Protein AF-A0A382SCP0-F1 (afdb_monomer_lite)

Secondary structure (DSSP, 8-state):
-HHHHHHHHHHHHHHHHHHHHHHHHHHHHHHHHHHHHHHTTTS-HHHHHHHHHHHHHHHHHHHHHHHHHHHHHHHHHH-----SS---TTSHHHHHHHHHHHHHHHHHHHHHHH-SSHHHHHHHHHTT-EEPTT-EEE-S---SGGG-EEPTT-EEE-

Radius of gyration: 19.48 Å; chains: 1; bounding box: 44×42×58 Å

Structure (mmCIF, N/CA/C/O backbone):
data_AF-A0A382SCP0-F1
#
_entry.id   AF-A0A382SCP0-F1
#
loop_
_atom_site.group_PDB
_atom_site.id
_atom_site.type_symbol
_atom_site.label_atom_id
_atom_site.label_alt_id
_atom_site.label_comp_id
_atom_site.label_asym_id
_atom_site.label_entity_id
_atom_site.label_seq_id
_atom_site.pdbx_PDB_ins_code
_atom_site.Cartn_x
_atom_site.Cartn_y
_atom_site.Cartn_z
_atom_site.occupancy
_atom_site.B_iso_or_equiv
_atom_site.auth_seq_id
_atom_site.auth_comp_id
_atom_site.auth_asym_id
_atom_site.auth_atom_id
_atom_site.pdbx_PDB_model_num
ATOM 1 N N . VAL A 1 1 ? -22.186 -27.524 12.701 1.00 78.50 1 VAL A N 1
ATOM 2 C CA . VAL A 1 1 ? -22.193 -27.667 11.221 1.00 78.50 1 VAL A CA 1
ATOM 3 C C . VAL A 1 1 ? -22.464 -26.334 10.529 1.00 78.50 1 VAL A C 1
ATOM 5 O O . VAL A 1 1 ? -21.601 -25.896 9.782 1.00 78.50 1 VAL A O 1
ATOM 8 N N . LEU A 1 2 ? -23.569 -25.642 10.845 1.00 85.94 2 LEU A N 1
ATOM 9 C CA . LEU A 1 2 ? -23.941 -24.350 10.241 1.00 85.94 2 LEU A CA 1
ATOM 10 C C . LEU A 1 2 ? -22.832 -23.280 10.309 1.00 85.94 2 LEU A C 1
ATOM 12 O O . LEU A 1 2 ? -22.477 -22.709 9.288 1.00 85.94 2 LEU A O 1
ATOM 16 N N . TRP A 1 3 ? -22.206 -23.093 11.478 1.00 83.38 3 TRP A N 1
ATOM 17 C CA . TRP A 1 3 ? -21.111 -22.125 11.659 1.00 83.38 3 TRP A CA 1
ATOM 18 C C . TRP A 1 3 ? -19.941 -22.325 10.685 1.00 83.38 3 TRP A C 1
ATOM 20 O O . TRP A 1 3 ? -19.455 -21.369 10.092 1.00 83.38 3 TRP A O 1
ATOM 30 N N . LYS A 1 4 ? -19.514 -23.576 10.482 1.00 90.12 4 LYS A N 1
ATOM 31 C CA . LYS A 1 4 ? -18.381 -23.902 9.605 1.00 90.12 4 LYS A CA 1
ATOM 32 C C . LYS A 1 4 ? -18.700 -23.582 8.142 1.00 90.12 4 LYS A C 1
ATOM 34 O O . LYS A 1 4 ? -17.834 -23.108 7.418 1.00 90.12 4 LYS A O 1
ATOM 39 N N . ILE A 1 5 ? -19.950 -23.796 7.730 1.00 92.88 5 ILE A N 1
ATOM 40 C CA . ILE A 1 5 ? -20.430 -23.434 6.391 1.00 92.88 5 ILE A CA 1
ATOM 41 C C . ILE A 1 5 ? -20.427 -21.910 6.237 1.00 92.88 5 ILE A C 1
ATOM 43 O O . ILE A 1 5 ? -19.837 -21.403 5.288 1.00 92.88 5 ILE A O 1
ATOM 47 N N . THR A 1 6 ? -21.008 -21.180 7.193 1.00 88.00 6 THR A N 1
ATOM 48 C CA . THR A 1 6 ? -21.035 -19.710 7.178 1.00 88.00 6 THR A CA 1
ATOM 49 C C . THR A 1 6 ? -19.630 -19.117 7.125 1.00 88.00 6 THR A C 1
ATOM 51 O O . THR A 1 6 ? -19.364 -18.245 6.303 1.00 88.00 6 THR A O 1
ATOM 54 N N . GLN A 1 7 ? -18.713 -19.617 7.957 1.00 86.81 7 GLN A N 1
ATOM 55 C CA . GLN A 1 7 ? -17.320 -19.181 7.969 1.00 86.81 7 GLN A CA 1
ATOM 56 C C . GLN A 1 7 ? -16.661 -19.394 6.604 1.00 86.81 7 GLN A C 1
ATOM 58 O O . GLN A 1 7 ? -16.072 -18.456 6.077 1.00 86.81 7 GLN A O 1
ATOM 63 N N . ASN A 1 8 ? -16.802 -20.585 6.013 1.00 92.69 8 ASN A N 1
ATOM 64 C CA . ASN A 1 8 ? -16.223 -20.887 4.705 1.00 92.69 8 ASN A CA 1
ATOM 65 C C . ASN A 1 8 ? -16.753 -19.933 3.625 1.00 92.69 8 ASN A C 1
ATOM 67 O O . ASN A 1 8 ? -15.961 -19.330 2.903 1.00 92.69 8 ASN A O 1
ATOM 71 N N . VAL A 1 9 ? -18.073 -19.726 3.567 1.00 93.44 9 VAL A N 1
ATOM 72 C CA . VAL A 1 9 ? -18.704 -18.805 2.608 1.00 93.44 9 VAL A CA 1
ATOM 73 C C . VAL A 1 9 ? -18.173 -17.380 2.777 1.00 93.44 9 VAL A C 1
ATOM 75 O O . VAL A 1 9 ? -17.745 -16.765 1.801 1.00 93.44 9 VAL A O 1
ATOM 78 N N . LEU A 1 10 ? -18.130 -16.866 4.009 1.00 89.38 10 LEU A N 1
ATOM 79 C CA . LEU A 1 10 ? -17.610 -15.525 4.287 1.00 89.38 10 LEU A CA 1
ATOM 80 C C . LEU A 1 10 ? -16.131 -15.398 3.911 1.00 89.38 10 LEU A C 1
ATOM 82 O O . LEU A 1 10 ? -15.740 -14.404 3.303 1.00 89.38 10 LEU A O 1
ATOM 86 N N . THR A 1 11 ? -15.306 -16.405 4.209 1.00 89.69 11 THR A N 1
ATOM 87 C CA . THR A 1 11 ? -13.891 -16.383 3.817 1.00 89.69 11 THR A CA 1
ATOM 88 C C . THR A 1 11 ? -13.710 -16.393 2.303 1.00 89.69 11 THR A C 1
ATOM 90 O O . THR A 1 11 ? -12.866 -15.658 1.802 1.00 89.69 11 THR A O 1
ATOM 93 N N . THR A 1 12 ? -14.525 -17.143 1.557 1.00 93.62 12 THR A N 1
ATOM 94 C CA . THR A 1 12 ? -14.492 -17.126 0.089 1.00 93.62 12 THR A CA 1
ATOM 95 C C . THR A 1 12 ? -14.849 -15.747 -0.460 1.00 93.62 12 THR A C 1
ATOM 97 O O . THR A 1 12 ? -14.158 -15.251 -1.347 1.00 93.62 12 THR A O 1
ATOM 100 N N . ILE A 1 13 ? -15.868 -15.089 0.101 1.00 93.94 13 ILE A N 1
ATOM 101 C CA . ILE A 1 13 ? -16.236 -13.715 -0.277 1.00 93.94 13 ILE A CA 1
ATOM 102 C C . ILE A 1 13 ? -15.066 -12.756 -0.026 1.00 93.94 13 ILE A C 1
ATOM 104 O O . ILE A 1 13 ? -14.740 -11.950 -0.895 1.00 93.94 13 ILE A O 1
ATOM 108 N N . VAL A 1 14 ? -14.397 -12.871 1.125 1.00 93.19 14 VAL A N 1
ATOM 109 C CA . VAL A 1 14 ? -13.218 -12.052 1.443 1.00 93.19 14 VAL A CA 1
ATOM 110 C C . VAL A 1 14 ? -12.083 -12.299 0.448 1.00 93.19 14 VAL A C 1
ATOM 112 O O . VAL A 1 14 ? -11.486 -11.337 -0.013 1.00 93.19 14 VAL A O 1
ATOM 115 N N . VAL A 1 15 ? -11.812 -13.548 0.059 1.00 93.62 15 VAL A N 1
ATOM 116 C CA . VAL A 1 15 ? -10.771 -13.870 -0.938 1.00 93.62 15 VAL A CA 1
ATOM 117 C C . VAL A 1 15 ? -11.075 -13.242 -2.301 1.00 93.62 15 VAL A C 1
ATOM 119 O O . VAL A 1 15 ? -10.181 -12.665 -2.921 1.00 93.62 15 VAL A O 1
ATOM 122 N N . LEU A 1 16 ? -12.328 -13.302 -2.760 1.00 95.69 16 LEU A N 1
ATOM 123 C CA . LEU A 1 16 ? -12.737 -12.646 -4.007 1.00 95.69 16 LEU A CA 1
ATOM 124 C C . LEU A 1 16 ? -12.585 -11.123 -3.909 1.00 95.69 16 LEU A C 1
ATOM 126 O O . LEU A 1 16 ? -12.056 -10.491 -4.824 1.00 95.69 16 LEU A O 1
ATOM 130 N N . TYR A 1 17 ? -12.989 -10.542 -2.777 1.00 95.00 17 TYR A N 1
ATOM 131 C CA . TYR A 1 17 ? -12.807 -9.119 -2.509 1.00 95.00 17 TYR A CA 1
ATOM 132 C C . TYR A 1 17 ? -11.327 -8.716 -2.518 1.00 95.00 17 TYR A C 1
ATOM 134 O O . TYR A 1 17 ? -10.993 -7.705 -3.129 1.00 95.00 17 TYR A O 1
ATOM 142 N N . THR A 1 18 ? -10.433 -9.516 -1.926 1.00 94.31 18 THR A N 1
ATOM 143 C CA . THR A 1 18 ? -8.978 -9.290 -1.961 1.00 94.31 18 THR A CA 1
ATOM 144 C C . THR A 1 18 ? -8.470 -9.145 -3.392 1.00 94.31 18 THR A C 1
ATOM 146 O O . THR A 1 18 ? -7.761 -8.187 -3.694 1.00 94.31 18 THR A O 1
ATOM 149 N N . GLY A 1 19 ? -8.860 -10.065 -4.282 1.00 95.81 19 GLY A N 1
ATOM 150 C CA . GLY A 1 19 ? -8.447 -10.032 -5.685 1.00 95.81 19 GLY A CA 1
ATOM 151 C C . GLY A 1 19 ? -8.906 -8.761 -6.401 1.00 95.81 19 GLY A C 1
ATOM 152 O O . GLY A 1 19 ? -8.114 -8.122 -7.090 1.00 95.81 19 GLY A O 1
ATOM 153 N N . ILE A 1 20 ? -10.157 -8.347 -6.182 1.00 96.94 20 ILE A N 1
ATOM 154 C CA . ILE A 1 20 ? -10.702 -7.104 -6.750 1.00 96.94 20 ILE A CA 1
ATOM 155 C C . ILE A 1 20 ? -9.969 -5.885 -6.180 1.00 96.94 20 ILE A C 1
ATOM 157 O O . ILE A 1 20 ? -9.557 -5.002 -6.927 1.00 96.94 20 ILE A O 1
ATOM 161 N N . HIS A 1 21 ? -9.781 -5.843 -4.863 1.00 97.00 21 HIS A N 1
ATOM 162 C CA . HIS A 1 21 ? -9.170 -4.723 -4.163 1.00 97.00 21 HIS A CA 1
ATOM 163 C C . HIS A 1 21 ? -7.720 -4.493 -4.616 1.00 97.00 21 HIS A C 1
ATOM 165 O O . HIS A 1 21 ? -7.361 -3.387 -5.022 1.00 97.00 21 HIS A O 1
ATOM 171 N N . TRP A 1 22 ? -6.894 -5.544 -4.608 1.00 97.19 22 TRP A N 1
ATOM 172 C CA . TRP A 1 22 ? -5.515 -5.466 -5.094 1.00 97.19 22 TRP A CA 1
ATOM 173 C C . TRP A 1 22 ? -5.439 -5.258 -6.607 1.00 97.19 22 TRP A C 1
ATOM 175 O O . TRP A 1 22 ? -4.532 -4.566 -7.063 1.00 97.19 22 TRP A O 1
ATOM 185 N N . GLY A 1 23 ? -6.392 -5.794 -7.375 1.00 97.50 23 GLY A N 1
ATOM 186 C CA . GLY A 1 23 ? -6.498 -5.560 -8.814 1.00 97.50 23 GLY A CA 1
ATOM 187 C C . GLY A 1 23 ? -6.720 -4.085 -9.147 1.00 97.50 23 GLY A C 1
ATOM 188 O O . GLY A 1 23 ? -5.990 -3.531 -9.965 1.00 97.50 23 GLY A O 1
ATOM 189 N N . ILE A 1 24 ? -7.656 -3.419 -8.459 1.00 97.75 24 ILE A N 1
ATOM 190 C CA . ILE A 1 24 ? -7.905 -1.975 -8.614 1.00 97.75 24 ILE A CA 1
ATOM 191 C C . ILE A 1 24 ? -6.654 -1.173 -8.244 1.00 97.75 24 ILE A C 1
ATOM 193 O O . ILE A 1 24 ? -6.235 -0.297 -8.999 1.00 97.75 24 ILE A O 1
ATOM 197 N N . ALA A 1 25 ? -6.017 -1.499 -7.118 1.00 97.75 25 ALA A N 1
ATOM 198 C CA . ALA A 1 25 ? -4.792 -0.826 -6.693 1.00 97.75 25 ALA A CA 1
ATOM 199 C C . ALA A 1 25 ? -3.610 -1.044 -7.659 1.00 97.75 25 ALA A C 1
ATOM 201 O O . ALA A 1 25 ? -2.677 -0.246 -7.681 1.00 97.75 25 ALA A O 1
ATOM 202 N N . CYS A 1 26 ? -3.629 -2.111 -8.462 1.00 97.88 26 CYS A N 1
ATOM 203 C CA . CYS A 1 26 ? -2.574 -2.429 -9.427 1.00 97.88 26 CYS A CA 1
ATOM 204 C C . CYS A 1 26 ? -2.673 -1.594 -10.712 1.00 97.88 26 CYS A C 1
ATOM 206 O O . CYS A 1 26 ? -1.672 -1.439 -11.411 1.00 97.88 26 CYS A O 1
ATOM 208 N N . ILE A 1 27 ? -3.839 -1.004 -11.009 1.00 98.38 27 ILE A N 1
ATOM 209 C CA . ILE A 1 27 ? -4.098 -0.283 -12.267 1.00 98.38 27 ILE A CA 1
ATOM 210 C C . ILE A 1 27 ? -3.003 0.749 -12.601 1.00 98.38 27 ILE A C 1
ATOM 212 O O . ILE A 1 27 ? -2.488 0.692 -13.718 1.00 98.38 27 ILE A O 1
ATOM 216 N N . PRO A 1 28 ? -2.569 1.648 -11.691 1.00 98.06 28 PRO A N 1
ATOM 217 C CA . PRO A 1 28 ? -1.533 2.629 -12.024 1.00 98.06 28 PRO A CA 1
ATOM 218 C C . PRO A 1 28 ? -0.187 1.988 -12.390 1.00 98.06 28 PRO A C 1
ATOM 220 O O . PRO A 1 28 ? 0.477 2.434 -13.324 1.00 98.06 28 PRO A O 1
ATOM 223 N N . GLY A 1 29 ? 0.203 0.919 -11.689 1.00 98.12 29 GLY A N 1
ATOM 224 C CA . GLY A 1 29 ? 1.426 0.172 -11.986 1.00 98.12 29 GLY A CA 1
ATOM 225 C C . GLY A 1 29 ? 1.335 -0.579 -13.316 1.00 98.12 29 GLY A C 1
ATOM 226 O O . GLY A 1 29 ? 2.269 -0.538 -14.113 1.00 98.12 29 GLY A O 1
ATOM 227 N N . ALA A 1 30 ? 0.189 -1.201 -13.599 1.00 98.38 30 ALA A N 1
ATOM 228 C CA . ALA A 1 30 ? -0.059 -1.871 -14.872 1.00 98.38 30 ALA A CA 1
ATOM 229 C C . ALA A 1 30 ? 0.008 -0.888 -16.052 1.00 98.38 30 ALA A C 1
ATOM 231 O O . ALA A 1 30 ? 0.663 -1.177 -17.051 1.00 98.38 30 ALA A O 1
ATOM 232 N N . LEU A 1 31 ? -0.599 0.297 -15.918 1.00 98.50 31 LEU A N 1
ATOM 233 C CA . LEU A 1 31 ? -0.533 1.352 -16.934 1.00 98.50 31 LEU A CA 1
ATOM 234 C C . LEU A 1 31 ? 0.904 1.813 -17.195 1.00 98.50 31 LEU A C 1
ATOM 236 O O . LEU A 1 31 ? 1.279 1.986 -18.353 1.00 98.50 31 LEU A O 1
ATOM 240 N N . LEU A 1 32 ? 1.722 1.963 -16.147 1.00 98.44 32 LEU A N 1
ATOM 241 C CA . LEU A 1 32 ? 3.136 2.316 -16.293 1.00 98.44 32 LEU A CA 1
ATOM 242 C C . LEU A 1 32 ? 3.891 1.279 -17.138 1.00 98.44 32 LEU A C 1
ATOM 244 O O . LEU A 1 32 ? 4.642 1.648 -18.044 1.00 98.44 32 LEU A O 1
ATOM 248 N N . VAL A 1 33 ? 3.693 -0.011 -16.856 1.00 98.44 33 VAL A N 1
ATOM 249 C CA . VAL A 1 33 ? 4.368 -1.103 -17.577 1.00 98.44 33 VAL A CA 1
ATOM 250 C C . VAL A 1 33 ? 3.896 -1.177 -19.025 1.00 98.44 33 VAL A C 1
ATOM 252 O O . VAL A 1 33 ? 4.733 -1.274 -19.918 1.00 98.44 33 VAL A O 1
ATOM 255 N N . LEU A 1 34 ? 2.585 -1.084 -19.270 1.00 98.44 34 LEU A N 1
ATOM 256 C CA . LEU A 1 34 ? 2.019 -1.103 -20.623 1.00 98.44 34 LEU A CA 1
ATOM 257 C C . LEU A 1 34 ? 2.543 0.066 -21.461 1.00 98.44 34 LEU A C 1
ATOM 259 O O . LEU A 1 34 ? 3.062 -0.142 -22.553 1.00 98.44 34 LEU A O 1
ATOM 263 N N . TYR A 1 35 ? 2.523 1.279 -20.908 1.00 98.25 35 TYR A N 1
ATOM 264 C CA . TYR A 1 35 ? 3.060 2.447 -21.597 1.00 98.25 35 TYR A CA 1
ATOM 265 C C . TYR A 1 35 ? 4.560 2.303 -21.886 1.00 98.25 35 TYR A C 1
ATOM 267 O O . TYR A 1 35 ? 5.015 2.588 -22.992 1.00 98.25 35 TYR A O 1
ATOM 275 N N . THR A 1 36 ? 5.335 1.803 -20.918 1.00 98.00 36 THR A N 1
ATOM 276 C CA . THR A 1 36 ? 6.772 1.548 -21.112 1.00 98.00 36 THR A CA 1
ATOM 277 C C . THR A 1 36 ? 7.010 0.500 -22.198 1.00 98.00 36 THR A C 1
ATOM 279 O O . THR A 1 36 ? 7.927 0.638 -23.007 1.00 98.00 36 THR A O 1
ATOM 282 N N . PHE A 1 37 ? 6.184 -0.543 -22.248 1.00 97.81 37 PHE A N 1
ATOM 283 C CA . PHE A 1 37 ? 6.258 -1.578 -23.270 1.00 97.81 37 PHE A CA 1
ATOM 284 C C . PHE A 1 37 ? 6.020 -1.015 -24.676 1.00 97.81 37 PHE A C 1
ATOM 286 O O . PHE A 1 37 ? 6.796 -1.322 -25.585 1.00 97.81 37 PHE A O 1
ATOM 293 N N . ASP A 1 38 ? 5.024 -0.145 -24.834 1.00 97.50 38 ASP A N 1
ATOM 294 C CA . ASP A 1 38 ? 4.674 0.450 -26.125 1.00 97.50 38 ASP A CA 1
ATOM 295 C C . ASP A 1 38 ? 5.764 1.406 -26.634 1.00 97.50 38 ASP A C 1
ATOM 297 O O . ASP A 1 38 ? 6.221 1.281 -27.773 1.00 97.50 38 ASP A O 1
ATOM 301 N N . ILE A 1 39 ? 6.257 2.319 -25.786 1.00 97.06 39 ILE A N 1
ATOM 302 C CA . ILE A 1 39 ? 7.266 3.314 -26.204 1.00 97.06 39 ILE A CA 1
ATOM 303 C C . ILE A 1 39 ? 8.640 2.692 -26.489 1.00 97.06 39 ILE A C 1
ATOM 305 O O . ILE A 1 39 ? 9.434 3.256 -27.240 1.00 97.06 39 ILE A O 1
ATOM 309 N N . THR A 1 40 ? 8.940 1.531 -25.901 1.00 97.19 40 THR A N 1
ATOM 310 C CA . THR A 1 40 ? 10.241 0.859 -26.058 1.00 97.19 40 THR A CA 1
ATOM 311 C C . THR A 1 40 ? 10.267 -0.162 -27.193 1.00 97.19 40 THR A C 1
ATOM 313 O O . THR A 1 40 ? 11.298 -0.802 -27.413 1.00 97.19 40 THR A O 1
ATOM 316 N N . ASN A 1 41 ? 9.171 -0.315 -27.946 1.00 95.44 41 ASN A N 1
ATOM 317 C CA . ASN A 1 41 ? 9.017 -1.411 -28.900 1.00 95.44 41 ASN A CA 1
ATOM 318 C C . ASN A 1 41 ? 10.075 -1.416 -30.023 1.00 95.44 41 ASN A C 1
ATOM 320 O O . ASN A 1 41 ? 10.525 -2.484 -30.430 1.00 95.44 41 ASN A O 1
ATOM 324 N N . ASN A 1 42 ? 10.518 -0.233 -30.464 1.00 95.00 42 ASN A N 1
ATOM 325 C CA . ASN A 1 42 ? 11.481 -0.057 -31.561 1.00 95.00 42 ASN A CA 1
ATOM 326 C C . ASN A 1 42 ? 12.930 0.183 -31.091 1.00 95.00 42 ASN A C 1
ATOM 328 O O . ASN A 1 42 ? 13.781 0.582 -31.884 1.00 95.00 42 ASN A O 1
ATOM 332 N N . ILE A 1 43 ? 13.218 -0.013 -29.803 1.00 95.56 43 ILE A N 1
ATOM 333 C CA . ILE A 1 43 ? 14.550 0.211 -29.227 1.00 95.56 43 ILE A CA 1
ATOM 334 C C . ILE A 1 43 ? 15.324 -1.116 -29.183 1.00 95.56 43 ILE A C 1
ATOM 336 O O . ILE A 1 43 ? 14.741 -2.195 -29.085 1.00 95.56 43 ILE A O 1
ATOM 340 N N . ILE A 1 44 ? 16.659 -1.045 -29.231 1.00 97.06 44 ILE A N 1
ATOM 341 C CA . ILE A 1 44 ? 17.538 -2.210 -29.082 1.00 97.06 44 ILE A CA 1
ATOM 342 C C . ILE A 1 44 ? 17.238 -2.993 -27.790 1.00 97.06 44 ILE A C 1
ATOM 344 O O . ILE A 1 44 ? 16.952 -2.409 -26.738 1.00 97.06 44 ILE A O 1
ATOM 348 N N . LEU A 1 45 ? 17.359 -4.322 -27.866 1.00 96.62 45 LEU A N 1
ATOM 349 C CA . LEU A 1 45 ? 16.903 -5.257 -26.830 1.00 96.62 45 LEU A CA 1
ATOM 350 C C . LEU A 1 45 ? 17.421 -4.925 -25.424 1.00 96.62 45 LEU A C 1
ATOM 352 O O . LEU A 1 45 ? 16.646 -4.955 -24.472 1.00 96.62 45 LEU A O 1
ATOM 356 N N . LEU A 1 46 ? 18.705 -4.574 -25.291 1.00 97.56 46 LEU A N 1
ATOM 357 C CA . LEU A 1 46 ? 19.307 -4.256 -23.993 1.00 97.56 46 LEU A CA 1
ATOM 358 C C . LEU A 1 46 ? 18.619 -3.061 -23.318 1.00 97.56 46 LEU A C 1
ATOM 360 O O . LEU A 1 46 ? 18.245 -3.140 -22.152 1.00 97.56 46 LEU A O 1
ATOM 364 N N . HIS A 1 47 ? 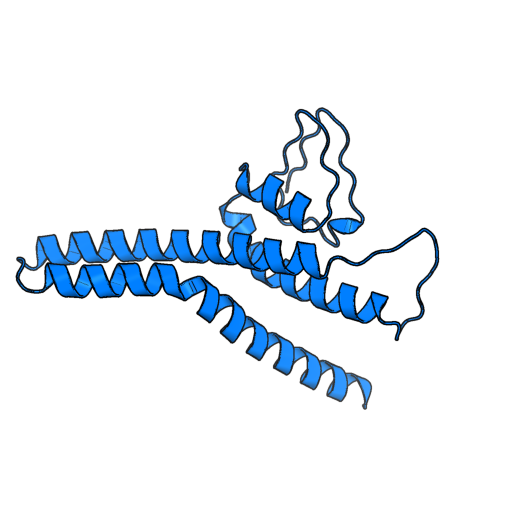18.411 -1.969 -24.054 1.00 96.19 47 HIS A N 1
ATOM 365 C CA . HIS A 1 47 ? 17.769 -0.772 -23.510 1.00 96.19 47 HIS A CA 1
ATOM 366 C C . HIS A 1 47 ? 16.296 -1.045 -23.197 1.00 96.19 47 HIS A C 1
ATOM 368 O O . HIS A 1 47 ? 15.821 -0.677 -22.126 1.00 96.19 47 HIS A O 1
ATOM 374 N N . ARG A 1 48 ? 15.588 -1.763 -24.081 1.00 97.50 48 ARG A N 1
ATOM 375 C CA . ARG A 1 48 ? 14.203 -2.193 -23.840 1.00 97.50 48 ARG A CA 1
ATOM 376 C C . ARG A 1 48 ? 14.082 -3.012 -22.552 1.00 97.50 48 ARG A C 1
ATOM 378 O O . ARG A 1 48 ? 13.197 -2.743 -21.745 1.00 97.50 48 ARG A O 1
ATOM 385 N N . ALA A 1 49 ? 14.988 -3.965 -22.331 1.00 97.69 49 ALA A N 1
ATOM 386 C CA . ALA A 1 49 ? 15.015 -4.773 -21.116 1.00 97.69 49 ALA A CA 1
ATOM 387 C C . ALA A 1 49 ? 15.268 -3.925 -19.856 1.00 97.69 49 ALA A C 1
ATOM 389 O O . ALA A 1 49 ? 14.590 -4.126 -18.851 1.00 97.69 49 ALA A O 1
ATOM 390 N N . ILE A 1 50 ? 16.180 -2.946 -19.918 1.00 98.19 50 ILE A N 1
ATOM 391 C CA . ILE A 1 50 ? 16.451 -2.017 -18.806 1.00 98.19 50 ILE A CA 1
ATOM 392 C C . ILE A 1 50 ? 15.197 -1.205 -18.458 1.00 98.19 50 ILE A C 1
ATOM 394 O O . ILE A 1 50 ? 14.790 -1.176 -17.296 1.00 98.19 50 ILE A O 1
ATOM 398 N N . TYR A 1 51 ? 14.556 -0.581 -19.450 1.00 98.06 51 TYR A N 1
ATOM 399 C CA . TYR A 1 51 ? 13.349 0.218 -19.222 1.00 98.06 51 TYR A CA 1
ATOM 400 C C . TYR A 1 51 ? 12.201 -0.621 -18.656 1.00 98.06 51 TYR A C 1
ATOM 402 O O . TYR A 1 51 ? 11.569 -0.214 -17.681 1.00 98.06 51 TYR A O 1
ATOM 410 N N . LEU A 1 52 ? 11.967 -1.815 -19.211 1.00 97.94 52 LEU A N 1
ATOM 411 C CA . LEU A 1 52 ? 10.946 -2.726 -18.699 1.00 97.94 52 LEU A CA 1
ATOM 412 C C . LEU A 1 52 ? 11.251 -3.171 -17.265 1.00 97.94 52 LEU A C 1
ATOM 414 O O . LEU A 1 52 ? 10.361 -3.117 -16.420 1.00 97.94 52 LEU A O 1
ATOM 418 N N . GLY A 1 53 ? 12.500 -3.530 -16.960 1.00 98.19 53 GLY A N 1
ATOM 419 C CA . GLY A 1 53 ? 12.914 -3.906 -15.607 1.00 98.19 53 GLY A CA 1
ATOM 420 C C . GLY A 1 53 ? 12.665 -2.798 -14.580 1.00 98.19 53 GLY A C 1
ATOM 421 O O . GLY A 1 53 ? 12.070 -3.050 -13.532 1.00 98.19 53 GLY A O 1
ATOM 422 N N . ILE A 1 54 ? 13.041 -1.556 -14.905 1.00 98.38 54 ILE A N 1
ATOM 423 C CA . ILE A 1 54 ? 12.787 -0.391 -14.043 1.00 98.38 54 ILE A CA 1
ATOM 424 C C . ILE A 1 54 ? 11.280 -0.153 -13.884 1.00 98.38 54 ILE A C 1
ATOM 426 O O . ILE A 1 54 ? 10.810 0.053 -12.765 1.00 98.38 54 ILE A O 1
ATOM 430 N N . SER A 1 55 ? 10.507 -0.224 -14.974 1.00 98.38 55 SER A N 1
ATOM 431 C CA . SER A 1 55 ? 9.053 -0.023 -14.924 1.00 98.38 55 SER A CA 1
ATOM 432 C C . SER A 1 55 ? 8.341 -1.0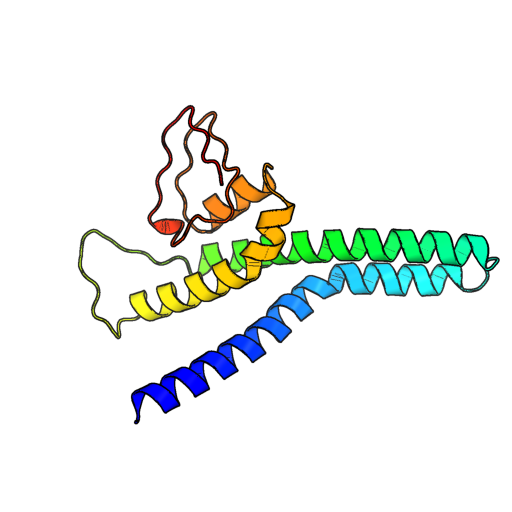54 -14.052 1.00 98.38 55 SER A C 1
ATOM 434 O O . SER A 1 55 ? 7.440 -0.683 -13.309 1.00 98.38 55 SER A O 1
ATOM 436 N N . LEU A 1 56 ? 8.775 -2.319 -14.068 1.00 98.38 56 LEU A N 1
ATOM 437 C CA . LEU A 1 56 ? 8.218 -3.378 -13.225 1.00 98.38 56 LEU A CA 1
ATOM 438 C C . LEU A 1 56 ? 8.503 -3.123 -11.741 1.00 98.38 56 LEU A C 1
ATOM 440 O O . LEU A 1 56 ? 7.601 -3.248 -10.912 1.00 98.38 56 LEU A O 1
ATOM 444 N N . GLY A 1 57 ? 9.729 -2.709 -11.407 1.00 98.19 57 GLY A N 1
ATOM 445 C CA . GLY A 1 57 ? 10.085 -2.318 -10.041 1.00 98.19 57 GLY A CA 1
ATOM 446 C C . GLY A 1 57 ? 9.257 -1.129 -9.544 1.00 98.19 57 GLY A C 1
ATOM 447 O O . GLY A 1 57 ? 8.688 -1.174 -8.453 1.00 98.19 57 GLY A O 1
ATOM 448 N N . LEU A 1 58 ? 9.118 -0.088 -10.370 1.00 98.31 58 LEU A N 1
ATOM 449 C CA . LEU A 1 58 ? 8.284 1.074 -10.053 1.00 98.31 58 LEU A CA 1
ATOM 450 C C . LEU A 1 58 ? 6.798 0.715 -9.955 1.00 98.31 58 LEU A C 1
ATOM 452 O O . LEU A 1 58 ? 6.113 1.207 -9.063 1.00 98.31 58 LEU A O 1
ATOM 456 N N . ALA A 1 59 ? 6.299 -0.169 -10.818 1.00 98.31 59 ALA A N 1
ATOM 457 C CA . ALA A 1 59 ? 4.923 -0.644 -10.777 1.00 98.31 59 ALA A CA 1
ATOM 458 C C . ALA A 1 59 ? 4.618 -1.409 -9.487 1.00 98.31 59 ALA A C 1
ATOM 460 O O . ALA A 1 59 ? 3.547 -1.218 -8.914 1.00 98.31 59 ALA A O 1
ATOM 461 N N . TYR A 1 60 ? 5.563 -2.210 -8.986 1.00 97.56 60 TYR A N 1
ATOM 462 C CA . TYR A 1 60 ? 5.426 -2.886 -7.696 1.00 97.56 60 TYR A CA 1
ATOM 463 C C . TYR A 1 60 ? 5.319 -1.886 -6.534 1.00 97.56 60 TYR A C 1
ATOM 465 O O . TYR A 1 60 ? 4.433 -2.007 -5.687 1.00 97.56 60 TYR A O 1
ATOM 473 N N . VAL A 1 61 ? 6.160 -0.845 -6.526 1.00 97.19 61 VAL A N 1
ATOM 474 C CA . VAL A 1 61 ? 6.082 0.233 -5.524 1.00 97.19 61 VAL A CA 1
ATOM 475 C C . VAL A 1 61 ? 4.763 0.998 -5.635 1.00 97.19 61 VAL A C 1
ATOM 477 O O . VAL A 1 61 ? 4.097 1.220 -4.624 1.00 97.19 61 VAL A O 1
ATOM 480 N N . LEU A 1 62 ? 4.342 1.356 -6.852 1.00 97.50 62 LEU A N 1
ATOM 481 C CA . LEU A 1 62 ? 3.063 2.022 -7.092 1.00 97.50 62 LEU A CA 1
ATOM 482 C C . LEU A 1 62 ? 1.893 1.176 -6.603 1.00 97.50 62 LEU A C 1
ATOM 484 O O . LEU A 1 62 ? 1.007 1.710 -5.945 1.00 97.50 62 LEU A O 1
ATOM 488 N N . TRP A 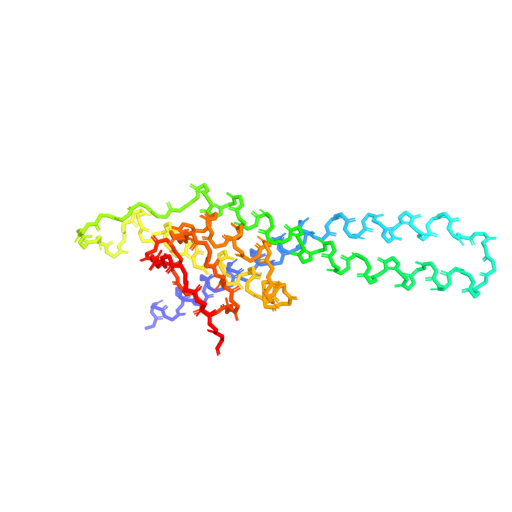1 63 ? 1.894 -0.129 -6.862 1.00 97.81 63 TRP A N 1
ATOM 489 C CA . TRP A 1 63 ? 0.857 -1.029 -6.371 1.00 97.81 63 TRP A CA 1
ATOM 490 C C . TRP A 1 63 ? 0.767 -1.022 -4.839 1.00 97.81 63 TRP A C 1
ATOM 492 O O . TRP A 1 63 ? -0.330 -0.871 -4.296 1.00 97.81 63 TRP A O 1
ATOM 502 N N . MET A 1 64 ? 1.903 -1.092 -4.133 1.00 97.44 64 MET A N 1
ATOM 503 C CA . MET A 1 64 ? 1.928 -1.011 -2.666 1.00 97.44 64 MET A CA 1
ATOM 504 C C . MET A 1 64 ? 1.383 0.327 -2.154 1.00 97.44 64 MET A C 1
ATOM 506 O O . MET A 1 64 ? 0.516 0.343 -1.281 1.00 97.44 64 MET A O 1
ATOM 510 N N . LEU A 1 65 ? 1.847 1.449 -2.713 1.00 97.19 65 LEU A N 1
ATOM 511 C CA . LEU A 1 65 ? 1.385 2.783 -2.317 1.00 97.19 65 LEU A CA 1
ATOM 512 C C . LEU A 1 65 ? -0.112 2.949 -2.576 1.00 97.19 65 LEU A C 1
ATOM 514 O O . LEU A 1 65 ? -0.853 3.361 -1.687 1.00 97.19 65 LEU A O 1
ATOM 518 N N . THR A 1 66 ? -0.572 2.581 -3.770 1.00 97.69 66 THR A N 1
ATOM 519 C CA . THR A 1 66 ? -1.983 2.694 -4.155 1.00 97.69 66 THR A CA 1
ATOM 520 C C . THR A 1 66 ? -2.856 1.812 -3.266 1.00 97.69 66 THR A C 1
ATOM 522 O O . THR A 1 66 ? -3.923 2.251 -2.853 1.00 97.69 66 THR A O 1
ATOM 525 N N . THR A 1 67 ? -2.385 0.618 -2.888 1.00 97.88 67 THR A N 1
ATOM 526 C CA . THR A 1 67 ? -3.074 -0.251 -1.921 1.00 97.88 67 THR A CA 1
ATOM 527 C C . THR A 1 67 ? -3.200 0.436 -0.563 1.00 97.88 67 THR A C 1
ATOM 529 O O . THR A 1 67 ? -4.298 0.492 -0.013 1.00 97.88 67 THR A O 1
ATOM 532 N N . ILE A 1 68 ? -2.122 1.025 -0.032 1.00 97.44 68 ILE A N 1
ATOM 533 C CA . ILE A 1 68 ? -2.154 1.747 1.251 1.00 97.44 68 ILE A CA 1
ATOM 534 C C . ILE A 1 68 ? -3.110 2.945 1.186 1.00 97.44 68 ILE A C 1
ATOM 536 O O . ILE A 1 68 ? -3.942 3.118 2.075 1.00 97.44 68 ILE A O 1
ATOM 540 N N . PHE A 1 69 ? -3.044 3.769 0.141 1.00 96.75 69 PHE A N 1
ATOM 541 C CA . PHE A 1 69 ? -3.924 4.934 0.017 1.00 96.75 69 PHE A CA 1
ATOM 542 C C . PHE A 1 69 ? -5.389 4.536 -0.178 1.00 96.75 69 PHE A C 1
ATOM 544 O O . PHE A 1 69 ? -6.269 5.092 0.479 1.00 96.75 69 PHE A O 1
ATOM 551 N N . PHE A 1 70 ? -5.660 3.551 -1.032 1.00 96.94 70 PHE A N 1
ATOM 552 C CA . PHE A 1 70 ? -7.016 3.086 -1.299 1.00 96.94 70 PHE A CA 1
ATOM 553 C C . PHE A 1 70 ? -7.654 2.467 -0.049 1.00 96.94 70 PHE A C 1
ATOM 555 O O . PHE A 1 70 ? -8.768 2.840 0.324 1.00 96.94 70 PHE A O 1
ATOM 562 N N . THR A 1 71 ? -6.925 1.600 0.661 1.00 96.88 71 THR A N 1
ATOM 563 C CA . THR A 1 71 ? -7.365 1.060 1.960 1.00 96.88 71 THR A CA 1
ATOM 564 C C . THR A 1 71 ? -7.548 2.152 3.006 1.00 96.88 71 THR A C 1
ATOM 566 O O . THR A 1 71 ? -8.545 2.115 3.717 1.00 96.88 71 THR A O 1
ATOM 569 N N . SER A 1 72 ? -6.667 3.156 3.068 1.00 96.31 72 SER A N 1
ATOM 570 C CA . SER A 1 72 ? -6.792 4.289 3.999 1.00 96.31 72 SER A CA 1
ATOM 571 C C . SER A 1 72 ? -8.075 5.085 3.769 1.00 96.31 72 SER A C 1
ATOM 573 O O . SER A 1 72 ? -8.760 5.438 4.726 1.00 96.31 72 SER A O 1
ATOM 575 N N . ILE A 1 73 ? -8.433 5.344 2.506 1.00 96.12 73 ILE A N 1
ATOM 576 C CA . ILE A 1 73 ? -9.673 6.046 2.145 1.00 96.12 73 ILE A CA 1
ATOM 577 C C . ILE A 1 73 ? -10.890 5.237 2.603 1.00 96.12 73 ILE A C 1
ATOM 579 O O . ILE A 1 73 ? -11.770 5.772 3.277 1.00 96.12 73 ILE A O 1
ATOM 583 N N . LEU A 1 74 ? -10.930 3.939 2.285 1.00 95.25 74 LEU A N 1
ATOM 584 C CA . LEU A 1 74 ? -12.029 3.071 2.711 1.00 95.25 74 LEU A CA 1
ATOM 585 C C . LEU A 1 74 ? -12.089 2.953 4.239 1.00 95.25 74 LEU A C 1
ATOM 587 O O . LEU A 1 74 ? -13.159 3.088 4.824 1.00 95.25 74 LEU A O 1
ATOM 591 N N . GLY A 1 75 ? -10.949 2.759 4.896 1.00 93.69 75 GLY A N 1
ATOM 592 C CA . GLY A 1 75 ? -10.845 2.650 6.346 1.00 93.69 75 GLY A CA 1
ATOM 593 C C . GLY A 1 75 ? -11.312 3.916 7.055 1.00 93.69 75 GLY A C 1
ATOM 594 O O . GLY A 1 75 ? -12.038 3.831 8.041 1.00 93.69 75 GLY A O 1
ATOM 595 N N . PHE A 1 76 ? -10.989 5.091 6.518 1.00 92.69 76 PHE A N 1
ATOM 596 C CA . PHE A 1 76 ? -11.478 6.362 7.043 1.00 92.69 76 PHE A CA 1
ATOM 597 C C . PHE A 1 76 ? -13.008 6.480 6.940 1.00 92.69 76 PHE A C 1
ATOM 599 O O . PHE A 1 76 ? -13.659 6.869 7.911 1.00 92.69 76 PHE A O 1
ATOM 606 N N . ILE A 1 77 ? -13.592 6.098 5.797 1.00 9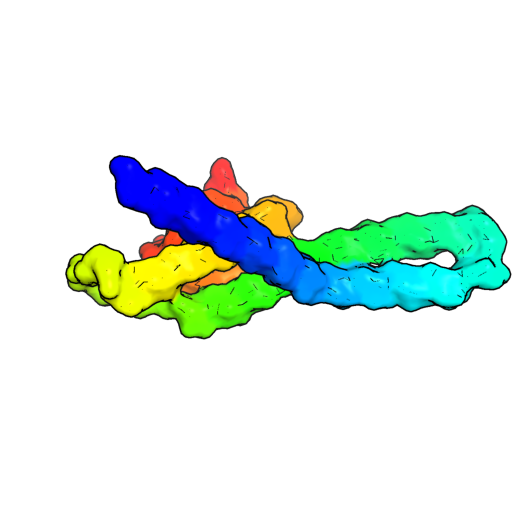0.94 77 ILE A N 1
ATOM 607 C CA . ILE A 1 77 ? -15.047 6.140 5.557 1.00 90.94 77 ILE A CA 1
ATOM 608 C C . ILE A 1 77 ? -15.785 5.140 6.457 1.00 90.94 77 ILE A C 1
ATOM 610 O O . ILE A 1 77 ? -16.808 5.461 7.068 1.00 90.94 77 ILE A O 1
ATOM 614 N N . PHE A 1 78 ? -15.272 3.914 6.547 1.00 86.00 78 PHE A N 1
ATOM 615 C CA . PHE A 1 78 ? -15.947 2.809 7.222 1.00 86.00 78 PHE A CA 1
ATOM 616 C C . PHE A 1 78 ? -15.547 2.633 8.685 1.00 86.00 78 PHE A C 1
ATOM 618 O O . PHE A 1 78 ? -16.142 1.782 9.354 1.00 86.00 78 PHE A O 1
ATOM 625 N N . LYS A 1 79 ? -14.643 3.477 9.207 1.00 84.75 79 LYS A N 1
ATOM 626 C CA . LYS A 1 79 ? -14.154 3.427 10.588 1.00 84.75 79 LYS A CA 1
ATOM 627 C C . LYS A 1 79 ? -15.306 3.199 11.576 1.00 84.75 79 LYS A C 1
ATOM 629 O O . LYS A 1 79 ? -16.283 3.962 11.552 1.00 84.75 79 LYS A O 1
ATOM 634 N N . PRO A 1 80 ? -15.223 2.180 12.446 1.00 84.06 80 PRO A N 1
ATOM 635 C CA . PRO A 1 80 ? -16.204 1.983 13.502 1.00 84.06 80 PRO A CA 1
ATOM 636 C C . PRO A 1 80 ? -16.225 3.183 14.457 1.00 84.06 80 PRO A C 1
ATOM 638 O O . PRO A 1 80 ? -15.181 3.705 14.847 1.00 84.06 80 PRO A O 1
ATOM 641 N N . SER A 1 81 ? -17.421 3.619 14.848 1.00 75.38 81 SER A N 1
ATOM 642 C CA . SER A 1 81 ? -17.600 4.535 15.974 1.00 75.38 81 SER A CA 1
ATOM 643 C C . SER A 1 81 ? -18.027 3.688 17.162 1.00 75.38 81 SER A C 1
ATOM 645 O O . SER A 1 81 ? -19.120 3.126 17.156 1.00 75.38 81 SER A O 1
ATOM 647 N N . ILE A 1 82 ? -17.121 3.517 18.122 1.00 71.06 82 ILE A N 1
ATOM 648 C CA . ILE A 1 82 ? -17.355 2.727 19.331 1.00 71.06 82 ILE A CA 1
ATOM 649 C C . ILE A 1 82 ? -17.148 3.666 20.521 1.00 71.06 82 ILE A C 1
ATOM 651 O O . ILE A 1 82 ? -16.091 4.288 20.631 1.00 71.06 82 ILE A O 1
ATOM 655 N N . GLY A 1 83 ? -18.189 3.830 21.340 1.00 64.06 83 GLY A N 1
ATOM 656 C CA . GLY A 1 83 ? -18.091 4.429 22.676 1.00 64.06 83 GLY A CA 1
ATOM 657 C C . GLY A 1 83 ? -17.755 3.364 23.725 1.00 64.06 83 GLY A C 1
ATOM 658 O O . GLY A 1 83 ? -17.439 2.233 23.374 1.00 64.06 83 GLY A O 1
ATOM 659 N N . ASP A 1 84 ? -17.886 3.675 25.012 1.00 60.75 84 ASP A N 1
ATOM 660 C CA . ASP A 1 84 ? -17.554 2.731 26.099 1.00 60.75 84 ASP A CA 1
ATOM 661 C C . ASP A 1 84 ? -18.549 1.552 26.242 1.00 60.75 84 ASP A C 1
ATOM 663 O O . ASP A 1 84 ? -18.403 0.686 27.108 1.00 60.75 84 ASP A O 1
ATOM 667 N N . GLU A 1 85 ? -19.575 1.492 25.391 1.00 64.19 85 GLU A N 1
ATOM 668 C CA . GLU A 1 85 ? -20.664 0.521 25.469 1.00 64.19 85 GLU A CA 1
ATOM 669 C C . GLU A 1 85 ? -20.394 -0.759 24.661 1.00 64.19 85 GLU A C 1
ATOM 671 O O . GLU A 1 85 ? -19.934 -0.743 23.515 1.00 64.19 85 GLU A O 1
ATOM 676 N N . ARG A 1 86 ? -20.757 -1.910 25.243 1.00 65.38 86 ARG A N 1
ATOM 677 C CA . ARG A 1 86 ? -20.677 -3.211 24.567 1.00 65.38 86 ARG A CA 1
ATOM 678 C C . ARG A 1 86 ? -21.707 -3.280 23.438 1.00 65.38 86 ARG A C 1
ATOM 680 O O . ARG A 1 86 ? -22.905 -3.370 23.691 1.00 65.38 86 ARG A O 1
ATOM 687 N N . SER A 1 87 ? -21.238 -3.297 22.191 1.00 64.75 87 SER A N 1
ATOM 688 C CA . SER A 1 87 ? -22.111 -3.464 21.024 1.00 64.75 87 SER A CA 1
ATOM 689 C C . SER A 1 87 ? -22.618 -4.913 20.893 1.00 64.75 87 SER A C 1
ATOM 691 O O . SER A 1 87 ? -21.827 -5.849 21.040 1.00 64.75 87 SER A O 1
ATOM 693 N N . PRO A 1 88 ? -23.909 -5.136 20.574 1.00 72.00 88 PRO A N 1
ATOM 694 C CA . PRO A 1 88 ? -24.436 -6.466 20.274 1.00 72.00 88 PRO A CA 1
ATOM 695 C C . PRO A 1 88 ? -23.692 -7.145 19.115 1.00 72.00 88 PRO A C 1
ATOM 697 O O . PRO A 1 88 ? -23.284 -6.489 18.153 1.00 72.00 88 PRO A O 1
ATOM 700 N N . PHE A 1 89 ? -23.575 -8.476 19.167 1.00 63.62 89 PHE A N 1
ATOM 701 C CA . PHE A 1 89 ? -22.782 -9.262 18.210 1.00 63.62 89 PHE A CA 1
ATOM 702 C C . PHE A 1 89 ? -23.206 -9.060 16.745 1.00 63.62 89 PHE A C 1
ATOM 704 O O . PHE A 1 89 ? -22.348 -8.974 15.876 1.00 63.62 89 PHE A O 1
ATOM 711 N N . LEU A 1 90 ? -24.504 -8.910 16.463 1.00 72.62 90 LEU A N 1
ATOM 712 C CA . LEU A 1 90 ? -25.031 -8.710 15.105 1.00 72.62 90 LEU A CA 1
ATOM 713 C C . LEU A 1 90 ? -25.427 -7.249 14.820 1.00 72.62 90 LEU A C 1
ATOM 715 O O . LEU A 1 90 ? -26.384 -6.980 14.099 1.00 72.62 90 LEU A O 1
ATOM 719 N N . SER A 1 91 ? -24.729 -6.295 15.435 1.00 81.81 91 SER A N 1
ATOM 720 C CA . SER A 1 91 ? -24.954 -4.868 15.196 1.00 81.81 91 SER A CA 1
ATOM 721 C C . SER A 1 91 ? -24.256 -4.383 13.920 1.00 81.81 91 SER A C 1
ATOM 723 O O . SER A 1 91 ? -23.265 -4.960 13.463 1.00 81.81 91 SER A O 1
ATOM 725 N N . MET A 1 92 ? -24.728 -3.258 13.373 1.00 80.94 92 MET A N 1
ATOM 726 C CA . MET A 1 92 ? -24.057 -2.570 12.261 1.00 80.94 92 MET A CA 1
ATOM 727 C C . MET A 1 92 ? -22.607 -2.195 12.613 1.00 80.94 92 MET A C 1
ATOM 729 O O . MET A 1 92 ? -21.731 -2.195 11.750 1.00 80.94 92 MET A O 1
ATOM 733 N N . THR A 1 93 ? -22.328 -1.934 13.893 1.00 83.75 93 THR A N 1
ATOM 734 C CA . THR A 1 93 ? -20.979 -1.682 14.413 1.00 83.75 93 THR A CA 1
ATOM 735 C C . THR A 1 93 ? -20.066 -2.890 14.222 1.00 83.75 93 THR A C 1
ATOM 737 O O . THR A 1 93 ? -18.953 -2.729 13.726 1.00 83.75 93 THR A O 1
ATOM 740 N N . THR A 1 94 ? -20.540 -4.103 14.525 1.00 84.00 94 THR A N 1
ATOM 741 C CA . THR A 1 94 ? -19.758 -5.334 14.325 1.00 84.00 94 THR A CA 1
ATOM 742 C C . THR A 1 94 ? -19.485 -5.601 12.848 1.00 84.00 94 THR A C 1
ATOM 744 O O . THR A 1 94 ? -18.383 -6.011 12.491 1.00 84.00 94 THR A O 1
ATOM 747 N N . VAL A 1 95 ? -20.449 -5.320 11.966 1.00 84.88 95 VAL A N 1
ATOM 748 C CA . VAL A 1 95 ? -20.246 -5.443 10.513 1.00 84.88 95 VAL A CA 1
ATOM 749 C C . VAL A 1 95 ? -19.176 -4.461 10.027 1.00 84.88 95 VAL A C 1
ATOM 751 O O . VAL A 1 95 ? -18.257 -4.861 9.311 1.00 84.88 95 VAL A O 1
ATOM 754 N N . ARG A 1 96 ? -19.240 -3.194 10.462 1.00 87.31 96 ARG A N 1
ATOM 755 C CA . ARG A 1 96 ? -18.217 -2.180 10.145 1.00 87.31 96 ARG A CA 1
ATOM 756 C C . ARG A 1 96 ? -16.845 -2.579 10.676 1.00 87.31 96 ARG A C 1
ATOM 758 O O . ARG A 1 96 ? -15.862 -2.454 9.957 1.00 87.31 96 ARG A O 1
ATOM 765 N N . TRP A 1 97 ? -16.777 -3.106 11.896 1.00 89.00 97 TRP A N 1
ATOM 766 C CA . TRP A 1 97 ? -15.545 -3.623 12.493 1.00 89.00 97 TRP A CA 1
ATOM 767 C C . TRP A 1 97 ? -14.948 -4.783 11.692 1.00 89.00 97 TRP A C 1
ATOM 769 O O . TRP A 1 97 ? -13.753 -4.768 11.393 1.00 89.00 97 TRP A O 1
ATOM 779 N N . ALA A 1 98 ? -15.770 -5.760 11.304 1.00 89.00 98 ALA A N 1
ATOM 780 C CA . ALA A 1 98 ? -15.322 -6.900 10.513 1.00 89.00 98 ALA A CA 1
ATOM 781 C C . ALA A 1 98 ? -14.774 -6.445 9.154 1.00 89.00 98 ALA A C 1
ATOM 783 O O . ALA A 1 98 ? -13.701 -6.883 8.742 1.00 89.00 98 ALA A O 1
ATOM 784 N N . PHE A 1 99 ? -15.467 -5.517 8.489 1.00 90.12 99 PHE A N 1
ATOM 785 C CA . PHE A 1 99 ? -15.001 -4.937 7.232 1.00 90.12 99 PHE A CA 1
ATOM 786 C C . PHE A 1 99 ? -13.692 -4.154 7.403 1.00 90.12 99 PHE A C 1
ATOM 788 O O . PHE A 1 99 ? -12.757 -4.347 6.629 1.00 90.12 99 PHE A O 1
ATOM 795 N N . HIS A 1 100 ? -13.578 -3.340 8.457 1.00 92.19 100 HIS A N 1
ATOM 796 C CA . HIS A 1 100 ? -12.354 -2.595 8.777 1.00 92.19 100 HIS A CA 1
ATOM 797 C C . HIS A 1 100 ? -11.158 -3.521 9.025 1.00 92.19 100 HIS A C 1
ATOM 799 O O . HIS A 1 100 ? -10.057 -3.248 8.558 1.00 92.19 100 HIS A O 1
ATOM 805 N N . ASN A 1 101 ? -11.377 -4.659 9.688 1.00 92.06 101 ASN A N 1
ATOM 806 C CA . ASN A 1 101 ? -10.349 -5.683 9.901 1.00 92.06 101 ASN A CA 1
ATOM 807 C C . ASN A 1 101 ? -9.924 -6.384 8.609 1.00 92.06 101 ASN A C 1
ATOM 809 O O . ASN A 1 101 ? -8.751 -6.723 8.447 1.00 92.06 101 ASN A O 1
ATOM 813 N N . VAL A 1 102 ? -10.865 -6.608 7.687 1.00 93.88 102 VAL A N 1
ATOM 814 C CA . VAL A 1 102 ? -10.532 -7.114 6.352 1.00 93.88 102 VAL A CA 1
ATOM 815 C C . VAL A 1 102 ? -9.645 -6.101 5.636 1.00 93.88 102 VAL A C 1
ATOM 817 O O . VAL A 1 102 ? -8.561 -6.484 5.214 1.00 93.88 102 VAL A O 1
ATOM 820 N N . LEU A 1 103 ? -10.038 -4.824 5.571 1.00 94.38 103 LEU A N 1
ATOM 821 C CA . LEU A 1 103 ? -9.228 -3.764 4.951 1.00 94.38 103 LEU A CA 1
ATOM 822 C C . LEU A 1 103 ? -7.818 -3.690 5.544 1.00 94.38 103 LEU A C 1
ATOM 824 O O . LEU A 1 103 ? -6.840 -3.675 4.797 1.00 94.38 103 LEU A O 1
ATOM 828 N N . ASP A 1 104 ? -7.714 -3.710 6.874 1.00 94.25 104 ASP A N 1
ATOM 829 C CA . ASP A 1 104 ? -6.431 -3.654 7.571 1.00 94.25 104 ASP A CA 1
ATOM 830 C C . ASP A 1 104 ? -5.519 -4.829 7.186 1.00 94.25 104 ASP A C 1
ATOM 832 O O . ASP A 1 104 ? -4.338 -4.663 6.879 1.00 94.25 104 ASP A O 1
ATOM 836 N N . ARG A 1 105 ? -6.089 -6.035 7.093 1.00 93.50 105 ARG A N 1
ATOM 837 C CA . ARG A 1 105 ? -5.363 -7.230 6.651 1.00 93.50 105 ARG A CA 1
ATOM 838 C C . ARG A 1 105 ? -4.862 -7.129 5.208 1.00 93.50 105 ARG A C 1
ATOM 840 O O . ARG A 1 105 ? -3.805 -7.680 4.915 1.00 93.50 105 ARG A O 1
ATOM 847 N N . LEU A 1 106 ? -5.596 -6.452 4.324 1.00 94.50 106 LEU A N 1
ATOM 848 C CA . LEU A 1 106 ? -5.203 -6.277 2.921 1.00 94.50 106 LEU A CA 1
ATOM 849 C C . LEU A 1 106 ? -4.037 -5.304 2.747 1.00 94.50 106 LEU A C 1
ATOM 851 O O . LEU A 1 106 ? -3.231 -5.492 1.838 1.00 94.50 106 LEU A O 1
ATOM 855 N N . ALA A 1 107 ? -3.951 -4.278 3.596 1.00 95.75 107 ALA A N 1
ATOM 856 C CA . ALA A 1 107 ? -2.892 -3.275 3.538 1.00 95.75 107 ALA A CA 1
ATOM 857 C C . ALA A 1 107 ? -1.596 -3.739 4.213 1.00 95.75 107 ALA A C 1
ATOM 859 O O . ALA A 1 107 ? -0.512 -3.352 3.777 1.00 95.75 107 ALA A O 1
ATOM 860 N N . LYS A 1 108 ? -1.692 -4.561 5.269 1.00 94.12 108 LYS A N 1
ATOM 861 C CA . LYS A 1 108 ? -0.559 -4.954 6.126 1.00 94.12 108 LYS A CA 1
ATOM 862 C C . LYS A 1 108 ? 0.697 -5.420 5.385 1.00 94.12 108 LYS A C 1
ATOM 864 O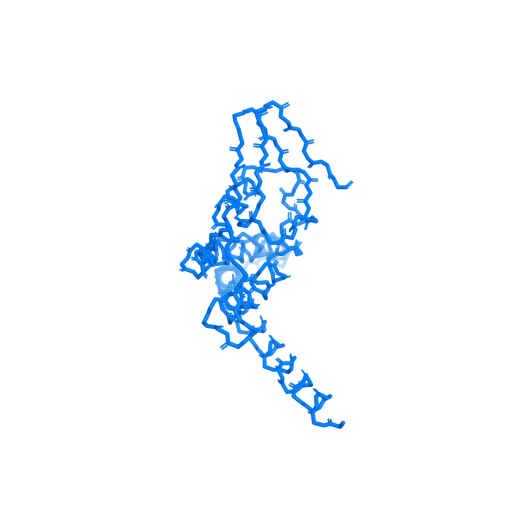 O . LYS A 1 108 ? 1.759 -4.900 5.714 1.00 94.12 108 LYS A O 1
ATOM 869 N N . PRO A 1 109 ? 0.633 -6.304 4.370 1.00 94.38 109 PRO A N 1
ATOM 870 C CA . PRO A 1 109 ? 1.828 -6.691 3.618 1.00 94.38 109 PRO A CA 1
ATOM 871 C C . PRO A 1 109 ? 2.536 -5.497 2.960 1.00 94.38 109 PRO A C 1
ATOM 873 O O . PRO A 1 109 ? 3.759 -5.414 2.966 1.00 94.38 109 PRO A O 1
ATOM 876 N N . CYS A 1 110 ? 1.776 -4.533 2.435 1.00 95.25 110 CYS A N 1
ATOM 877 C CA . CYS A 1 110 ? 2.327 -3.318 1.838 1.00 95.25 110 CYS A CA 1
ATOM 878 C C . CYS A 1 110 ? 2.858 -2.352 2.908 1.00 95.25 110 CYS A C 1
ATOM 880 O O . CYS A 1 110 ? 3.921 -1.763 2.730 1.00 95.25 110 CYS A O 1
ATOM 882 N N . VAL A 1 111 ? 2.147 -2.211 4.032 1.00 94.50 111 VAL A N 1
ATOM 883 C CA . VAL A 1 111 ? 2.572 -1.385 5.176 1.00 94.50 111 VAL A CA 1
ATOM 884 C C . VAL A 1 111 ? 3.869 -1.916 5.789 1.00 94.50 111 VAL A C 1
ATOM 886 O O . VAL A 1 111 ? 4.739 -1.116 6.124 1.00 94.50 111 VAL A O 1
ATOM 889 N N . HIS A 1 112 ? 4.035 -3.241 5.870 1.00 94.44 112 HIS A N 1
ATOM 890 C CA . HIS A 1 112 ? 5.252 -3.905 6.342 1.00 94.44 112 HIS A CA 1
ATOM 891 C C . HIS A 1 112 ? 6.493 -3.426 5.582 1.00 94.44 112 HIS A C 1
ATOM 893 O O . HIS A 1 112 ? 7.500 -3.068 6.185 1.00 94.44 112 HIS A O 1
ATOM 899 N N . HIS A 1 113 ? 6.397 -3.334 4.254 1.00 93.19 113 HIS A N 1
ATOM 900 C CA . HIS A 1 113 ? 7.483 -2.836 3.408 1.00 93.19 113 HIS A CA 1
ATOM 901 C C . HIS A 1 113 ? 7.723 -1.326 3.517 1.00 93.19 113 HIS A C 1
ATOM 903 O O . HIS A 1 113 ? 8.769 -0.846 3.087 1.00 93.19 113 HIS A O 1
ATOM 909 N N . MET A 1 114 ? 6.771 -0.577 4.073 1.00 90.44 114 MET A N 1
ATOM 910 C CA . MET A 1 114 ? 6.831 0.880 4.184 1.00 90.44 114 MET A CA 1
ATOM 911 C C . MET A 1 114 ? 7.278 1.359 5.569 1.00 90.44 114 MET A C 1
ATOM 913 O O . MET A 1 114 ? 7.414 2.559 5.792 1.00 90.44 114 MET A O 1
ATOM 917 N N . ILE A 1 115 ? 7.491 0.451 6.516 1.00 85.62 115 ILE A N 1
ATOM 918 C CA . ILE A 1 115 ? 7.927 0.772 7.871 1.00 85.62 115 ILE A CA 1
ATOM 919 C C . ILE A 1 115 ? 9.450 0.998 7.937 1.00 85.62 115 ILE A C 1
ATOM 921 O O . ILE A 1 115 ? 10.198 0.183 7.401 1.00 85.62 115 ILE A O 1
ATOM 925 N N . PRO A 1 116 ? 9.935 2.011 8.689 1.00 86.12 116 PRO A N 1
ATOM 926 C CA . PRO A 1 116 ? 9.215 3.179 9.203 1.00 86.12 116 PRO A CA 1
ATOM 927 C C . PRO A 1 116 ? 9.074 4.265 8.124 1.00 86.12 116 PRO A C 1
ATOM 929 O O . PRO A 1 116 ? 10.041 4.606 7.445 1.00 86.12 116 PRO A O 1
ATOM 932 N N . SER A 1 117 ? 7.897 4.881 8.003 1.00 87.25 117 SER A N 1
ATOM 933 C CA . SER A 1 117 ? 7.714 6.044 7.127 1.00 87.25 117 SER A CA 1
ATOM 934 C C . SER A 1 117 ? 6.514 6.900 7.525 1.00 87.25 117 SER A C 1
ATOM 936 O O . SER A 1 117 ? 5.636 6.485 8.285 1.00 87.25 117 SER A O 1
ATOM 938 N N . TRP A 1 118 ? 6.446 8.099 6.946 1.00 90.75 118 TRP A N 1
ATOM 939 C CA . TRP A 1 118 ? 5.263 8.959 7.013 1.00 90.75 118 TRP A CA 1
ATOM 940 C C . TRP A 1 118 ? 4.020 8.296 6.394 1.00 90.75 118 TRP A C 1
ATOM 942 O O . TRP A 1 118 ? 2.903 8.627 6.779 1.00 90.75 118 TRP A O 1
ATOM 952 N N . ILE A 1 119 ? 4.201 7.337 5.476 1.00 94.00 119 ILE A N 1
ATOM 953 C CA . ILE A 1 119 ? 3.109 6.578 4.852 1.00 94.00 119 ILE A CA 1
ATOM 954 C C . ILE A 1 119 ? 2.448 5.676 5.897 1.00 94.00 119 ILE A C 1
ATOM 956 O O . ILE A 1 119 ? 1.223 5.605 5.962 1.00 94.00 119 ILE A O 1
ATOM 960 N N . THR A 1 120 ? 3.246 5.038 6.755 1.00 93.00 120 THR A N 1
ATOM 961 C CA . THR A 1 120 ? 2.751 4.219 7.868 1.00 93.00 120 THR A CA 1
ATOM 962 C C . THR A 1 120 ? 1.986 5.062 8.893 1.00 93.00 120 THR A C 1
ATOM 964 O O . THR A 1 120 ? 0.900 4.666 9.315 1.00 93.00 120 THR A O 1
ATOM 967 N N . ASP A 1 121 ? 2.507 6.237 9.268 1.00 93.44 121 ASP A N 1
ATOM 968 C CA . ASP A 1 121 ? 1.808 7.163 10.178 1.00 93.44 121 ASP A CA 1
ATOM 969 C C . ASP A 1 121 ? 0.475 7.634 9.575 1.00 93.44 121 ASP A C 1
ATOM 971 O O . ASP A 1 121 ? -0.571 7.547 10.221 1.00 93.44 121 ASP A O 1
ATOM 975 N N . PHE A 1 122 ? 0.489 8.049 8.303 1.00 94.44 122 PHE A N 1
ATOM 976 C CA . PHE A 1 122 ? -0.715 8.424 7.562 1.00 94.44 122 PHE A CA 1
ATOM 977 C C . PHE A 1 122 ? -1.755 7.297 7.552 1.00 94.44 122 PHE A C 1
ATOM 979 O O . PHE A 1 122 ? -2.911 7.527 7.915 1.00 94.44 122 PHE A O 1
ATOM 986 N N . TYR A 1 123 ? -1.336 6.083 7.186 1.00 96.31 123 TYR A N 1
ATOM 987 C CA . TYR A 1 123 ? -2.194 4.904 7.131 1.00 96.31 123 TYR A CA 1
ATOM 988 C C . TYR A 1 123 ? -2.884 4.657 8.473 1.00 96.31 123 TYR A C 1
ATOM 990 O O . TYR A 1 123 ? -4.111 4.596 8.545 1.00 96.31 123 TYR A O 1
ATOM 998 N N . TYR A 1 124 ? -2.122 4.588 9.567 1.00 95.69 124 TYR A N 1
ATOM 999 C CA . TYR A 1 124 ? -2.706 4.297 10.871 1.00 95.69 124 TYR A CA 1
ATOM 1000 C C . TYR A 1 124 ? -3.624 5.411 11.375 1.00 95.69 124 TYR A C 1
ATOM 1002 O O . TYR A 1 124 ? -4.667 5.104 11.957 1.00 95.69 124 TYR A O 1
ATOM 1010 N N . ARG A 1 125 ? -3.309 6.687 11.112 1.00 95.12 125 ARG A N 1
ATOM 1011 C CA . ARG A 1 125 ? -4.229 7.802 11.408 1.00 95.12 125 ARG A CA 1
ATOM 1012 C C . ARG A 1 125 ? -5.536 7.671 10.633 1.00 95.12 125 ARG A C 1
ATOM 1014 O O . ARG A 1 125 ? -6.604 7.830 11.225 1.00 95.12 125 ARG A O 1
ATOM 1021 N N . ALA A 1 126 ? -5.467 7.345 9.342 1.00 95.69 126 ALA A N 1
ATOM 1022 C CA . ALA A 1 126 ? -6.648 7.130 8.506 1.00 95.69 126 ALA A CA 1
ATOM 1023 C C . ALA A 1 126 ? -7.494 5.950 9.011 1.00 95.69 126 ALA A C 1
ATOM 1025 O O . ALA A 1 126 ? -8.718 6.052 9.094 1.00 95.69 126 ALA A O 1
ATOM 1026 N N . MET A 1 127 ? -6.837 4.881 9.468 1.00 95.38 127 MET A N 1
ATOM 1027 C CA . MET A 1 127 ? -7.478 3.727 10.104 1.00 95.38 127 MET A CA 1
ATOM 1028 C C . MET A 1 127 ? -8.034 4.017 11.507 1.00 95.38 127 MET A C 1
ATOM 1030 O O . MET A 1 127 ? -8.708 3.161 12.084 1.00 95.38 127 MET A O 1
ATOM 1034 N N . GLY A 1 128 ? -7.798 5.218 12.046 1.00 94.06 128 GLY A N 1
ATOM 1035 C CA . GLY A 1 128 ? -8.395 5.720 13.279 1.00 94.06 128 GLY A CA 1
ATOM 1036 C C . GLY A 1 128 ? -7.460 5.843 14.477 1.00 94.06 128 GLY A C 1
ATOM 1037 O O . GLY A 1 128 ? -7.921 6.300 15.522 1.00 94.06 128 GLY A O 1
ATOM 1038 N N . CYS A 1 129 ? -6.187 5.471 14.341 1.00 94.94 129 CYS A N 1
ATOM 1039 C CA . CYS A 1 129 ? -5.210 5.548 15.422 1.00 94.94 129 CYS A CA 1
ATOM 1040 C C . CYS A 1 129 ? -4.918 7.000 15.798 1.00 94.94 129 CYS A C 1
ATOM 1042 O O . CYS A 1 129 ? -4.665 7.856 14.944 1.00 94.94 129 CYS A O 1
ATOM 1044 N N . LYS A 1 130 ? -4.923 7.288 17.100 1.00 95.12 130 LYS A N 1
ATOM 1045 C CA . LYS A 1 130 ? -4.547 8.602 17.627 1.00 95.12 130 LYS A CA 1
ATOM 1046 C C . LYS A 1 130 ? -3.054 8.601 17.916 1.00 95.12 130 LYS A C 1
ATOM 1048 O O . LYS A 1 130 ? -2.629 8.066 18.931 1.00 95.12 130 LYS A O 1
ATOM 1053 N N . ILE A 1 131 ? -2.266 9.206 17.033 1.00 95.75 131 ILE A N 1
ATOM 1054 C CA . ILE A 1 131 ? -0.804 9.223 17.157 1.00 95.75 131 ILE A CA 1
ATOM 1055 C C . ILE A 1 131 ? -0.334 10.595 17.650 1.00 95.75 131 ILE A C 1
ATOM 1057 O O . ILE A 1 131 ? -0.602 11.620 17.009 1.00 95.75 131 ILE A O 1
ATOM 1061 N N . GLY A 1 132 ? 0.348 10.608 18.797 1.00 95.75 132 GLY A N 1
ATOM 1062 C CA . GLY A 1 132 ? 0.899 11.799 19.442 1.00 95.75 132 GLY A CA 1
ATOM 1063 C C . GLY A 1 132 ? 2.008 12.496 18.648 1.00 95.75 132 GLY A C 1
ATOM 1064 O O . GLY A 1 132 ? 2.496 12.007 17.629 1.00 95.75 132 GLY A O 1
ATOM 1065 N N . LYS A 1 133 ? 2.421 13.677 19.120 1.00 93.94 133 LYS A N 1
ATOM 1066 C CA . LYS A 1 133 ? 3.530 14.454 18.539 1.00 93.94 133 LYS A CA 1
ATOM 1067 C C . LYS A 1 133 ? 4.859 13.718 18.720 1.00 93.94 133 LYS A C 1
ATOM 1069 O O . LYS A 1 133 ? 5.036 13.016 19.716 1.00 93.94 133 LYS A O 1
ATOM 1074 N N . ASN A 1 134 ? 5.791 13.908 17.782 1.00 92.25 134 ASN A N 1
ATOM 1075 C CA . ASN A 1 134 ? 7.129 13.295 17.792 1.00 92.25 134 ASN A CA 1
ATOM 1076 C C . ASN A 1 134 ? 7.100 11.776 18.029 1.00 92.25 134 ASN A C 1
ATOM 1078 O O . ASN A 1 134 ? 7.947 11.242 18.741 1.00 92.25 134 ASN A O 1
ATOM 1082 N N . SER A 1 135 ? 6.078 11.102 17.501 1.00 92.81 135 SER A N 1
ATOM 1083 C CA . SER A 1 135 ? 5.891 9.667 17.685 1.00 92.81 135 SER A CA 1
ATOM 1084 C C . SER A 1 135 ? 5.956 8.953 16.349 1.00 92.81 135 SER A C 1
ATOM 1086 O O . SER A 1 135 ? 5.503 9.489 15.339 1.00 92.81 135 SER A O 1
ATOM 1088 N N . TYR A 1 136 ? 6.533 7.757 16.352 1.00 88.69 136 TYR A N 1
ATOM 1089 C CA . TYR A 1 136 ? 6.805 6.989 15.144 1.00 88.69 136 TYR A CA 1
ATOM 1090 C C . TYR A 1 136 ? 6.282 5.568 15.301 1.00 88.69 136 TYR A C 1
ATOM 1092 O O . TYR A 1 136 ? 6.495 4.926 16.331 1.00 88.69 136 TYR A O 1
ATOM 1100 N N . ILE A 1 137 ? 5.621 5.066 14.261 1.00 92.62 137 ILE A N 1
ATOM 1101 C CA . ILE A 1 137 ? 5.218 3.665 14.184 1.00 92.62 137 ILE A CA 1
ATOM 1102 C C . ILE A 1 137 ? 6.162 2.945 13.233 1.00 92.62 137 ILE A C 1
ATOM 1104 O O . ILE A 1 137 ? 6.228 3.255 12.044 1.00 92.62 137 ILE A O 1
ATOM 1108 N N . SER A 1 138 ? 6.859 1.954 13.773 1.00 91.06 138 SER A N 1
ATOM 1109 C CA . SER A 1 138 ? 7.695 1.013 13.043 1.00 91.06 138 SER A CA 1
ATOM 1110 C C . SER A 1 138 ? 7.196 -0.430 13.194 1.00 91.06 138 SER A C 1
ATOM 1112 O O . SER A 1 138 ? 7.984 -1.372 13.279 1.00 91.06 138 SER A O 1
ATOM 1114 N N . SER A 1 139 ? 5.871 -0.603 13.228 1.00 91.00 139 SER A N 1
ATOM 1115 C CA . SER A 1 139 ? 5.196 -1.892 13.390 1.00 91.00 139 SER A CA 1
ATOM 1116 C C . SER A 1 139 ? 3.996 -2.031 12.461 1.00 91.00 139 SER A C 1
ATOM 1118 O O . SER A 1 139 ? 3.187 -1.111 12.330 1.00 91.00 139 SER A O 1
ATOM 1120 N N . ASP A 1 140 ? 3.860 -3.194 11.829 1.00 91.38 140 ASP A N 1
ATOM 1121 C CA . ASP A 1 140 ? 2.694 -3.628 11.049 1.00 91.38 140 ASP A CA 1
ATOM 1122 C C . ASP A 1 140 ? 1.696 -4.429 11.909 1.00 91.38 140 ASP A C 1
ATOM 1124 O O . ASP A 1 140 ? 0.667 -4.900 11.423 1.00 91.38 140 ASP A O 1
ATOM 1128 N N . ARG A 1 141 ? 1.993 -4.591 13.207 1.00 91.56 141 ARG A N 1
ATOM 1129 C CA . ARG A 1 141 ? 1.259 -5.468 14.134 1.00 91.56 141 ARG A CA 1
ATOM 1130 C C . ARG A 1 141 ? 0.180 -4.758 14.945 1.00 91.56 141 ARG A C 1
ATOM 1132 O O . ARG A 1 141 ? -0.381 -5.351 15.865 1.00 91.56 141 ARG A O 1
ATOM 1139 N N . ILE A 1 142 ? -0.138 -3.509 14.614 1.00 92.12 142 ILE A N 1
ATOM 1140 C CA . ILE A 1 142 ? -1.245 -2.791 15.249 1.00 92.12 142 ILE A CA 1
ATOM 1141 C C . ILE A 1 142 ? -2.556 -3.348 14.688 1.00 92.12 142 ILE A C 1
ATOM 1143 O O . ILE A 1 142 ? -2.820 -3.271 13.490 1.00 92.12 142 ILE A O 1
ATOM 1147 N N . ASN A 1 143 ? -3.371 -3.925 15.567 1.00 91.19 143 ASN A N 1
ATOM 1148 C CA . ASN A 1 143 ? -4.725 -4.372 15.250 1.00 91.19 143 ASN A CA 1
ATOM 1149 C C . ASN A 1 143 ? -5.737 -3.359 15.774 1.00 91.19 143 ASN A C 1
ATOM 1151 O O . ASN A 1 143 ? -5.454 -2.641 16.732 1.00 91.19 143 ASN A O 1
ATOM 1155 N N . ASP A 1 144 ? -6.905 -3.317 15.134 1.00 91.31 144 ASP A N 1
ATOM 1156 C CA . ASP A 1 144 ? -7.986 -2.387 15.460 1.00 91.31 144 ASP A CA 1
ATOM 1157 C C . ASP A 1 144 ? -7.486 -0.945 15.692 1.00 91.31 144 ASP A C 1
ATOM 1159 O O . ASP A 1 144 ? -7.701 -0.383 16.770 1.00 91.31 144 ASP A O 1
ATOM 1163 N N . PRO A 1 145 ? -6.825 -0.304 14.698 1.00 92.75 145 PRO A N 1
ATOM 1164 C CA . PRO A 1 145 ? -6.129 0.967 14.919 1.00 92.75 145 PRO A CA 1
ATOM 1165 C C . PRO A 1 145 ? -7.027 2.069 15.495 1.00 92.75 145 PRO A C 1
ATOM 1167 O O . PRO A 1 145 ? -6.560 2.919 16.240 1.00 92.75 145 PRO A O 1
ATOM 1170 N N . TYR A 1 146 ? -8.330 2.031 15.211 1.00 91.38 146 TYR A N 1
ATOM 1171 C CA . TYR A 1 146 ? -9.325 2.971 15.730 1.00 91.38 146 TYR A CA 1
ATOM 1172 C C . TYR A 1 146 ? -9.511 2.944 17.262 1.00 91.38 146 TYR A C 1
ATOM 1174 O O . TYR A 1 146 ? -10.070 3.897 17.806 1.00 91.38 146 TYR A O 1
ATOM 1182 N N . LEU A 1 147 ? -9.037 1.901 17.954 1.00 91.50 147 LEU A N 1
ATOM 1183 C CA . LEU A 1 147 ? -9.013 1.795 19.421 1.00 91.50 147 LEU A CA 1
ATOM 1184 C C . LEU A 1 147 ? -7.666 2.206 20.029 1.00 91.50 147 LEU A C 1
ATOM 1186 O O . LEU A 1 147 ? -7.531 2.282 21.250 1.00 91.50 147 LEU A O 1
ATOM 1190 N N . VAL A 1 148 ? -6.655 2.466 19.201 1.00 93.19 148 VAL A N 1
ATOM 1191 C CA . VAL A 1 148 ? -5.282 2.668 19.657 1.00 93.19 148 VAL A CA 1
ATOM 1192 C C . VAL A 1 148 ? -4.983 4.156 19.807 1.00 93.19 148 VAL A C 1
ATOM 1194 O O . VAL A 1 148 ? -5.253 4.975 18.925 1.00 93.19 148 VAL A O 1
ATOM 1197 N N . THR A 1 149 ? -4.404 4.510 20.954 1.00 95.06 149 THR A N 1
ATOM 1198 C CA . THR A 1 149 ? -3.882 5.851 21.231 1.00 95.06 149 THR A CA 1
ATOM 1199 C C . THR A 1 149 ? -2.418 5.743 21.636 1.00 95.06 149 THR A C 1
ATOM 1201 O O . THR A 1 149 ? -2.090 5.089 22.621 1.00 95.06 149 THR A O 1
ATOM 1204 N N . ILE A 1 150 ? -1.545 6.394 20.873 1.00 95.38 150 ILE A N 1
ATOM 1205 C CA . ILE A 1 150 ? -0.104 6.483 21.111 1.00 95.38 150 ILE A CA 1
ATOM 1206 C C . ILE A 1 150 ? 0.195 7.872 21.680 1.00 95.38 150 ILE A C 1
ATOM 1208 O O . ILE A 1 150 ? -0.166 8.890 21.082 1.00 95.38 150 ILE A O 1
ATOM 1212 N N . GLY A 1 151 ? 0.840 7.910 22.847 1.00 96.56 151 GLY A N 1
ATOM 1213 C CA . GLY A 1 151 ? 1.245 9.147 23.517 1.00 96.56 151 GLY A CA 1
ATOM 1214 C C . GLY A 1 151 ? 2.348 9.901 22.768 1.00 96.56 151 GLY A C 1
ATOM 1215 O O . GLY A 1 151 ? 2.913 9.398 21.807 1.00 96.56 151 GLY A O 1
ATOM 1216 N N . ASN A 1 152 ? 2.661 11.122 23.208 1.00 97.12 152 ASN A N 1
ATOM 1217 C CA . ASN A 1 152 ? 3.739 11.921 22.612 1.00 97.12 152 ASN A CA 1
ATOM 1218 C C . ASN A 1 152 ? 5.123 11.2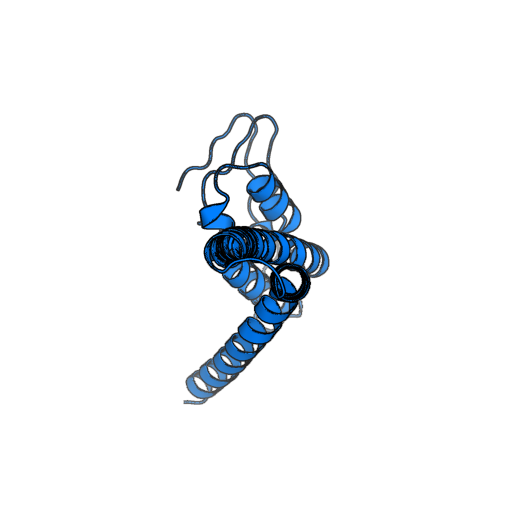82 22.849 1.00 97.12 152 ASN A C 1
ATOM 1220 O O . ASN A 1 152 ? 5.318 10.580 23.839 1.00 97.12 152 ASN A O 1
ATOM 1224 N N . ASN A 1 153 ? 6.096 11.597 21.986 1.00 95.88 153 ASN A N 1
ATOM 1225 C CA . ASN A 1 153 ? 7.497 11.158 22.081 1.00 95.88 153 ASN A CA 1
ATOM 1226 C C . ASN A 1 153 ? 7.669 9.628 22.194 1.00 95.88 153 ASN A C 1
ATOM 1228 O O . ASN A 1 153 ? 8.526 9.155 22.938 1.00 95.88 153 ASN A O 1
ATOM 1232 N N . SER A 1 154 ? 6.833 8.852 21.498 1.00 93.94 154 SER A N 1
ATOM 1233 C CA . SER A 1 154 ? 6.816 7.385 21.584 1.00 93.94 154 SER A CA 1
ATOM 1234 C C . SER A 1 154 ? 7.251 6.720 20.276 1.00 93.94 154 SER A C 1
ATOM 1236 O O . SER A 1 154 ? 6.901 7.179 19.191 1.00 93.94 154 SER A O 1
ATOM 1238 N N . VAL A 1 155 ? 7.971 5.599 20.364 1.00 91.94 155 VAL A N 1
ATOM 1239 C CA . VAL A 1 155 ? 8.317 4.761 19.203 1.00 91.94 155 VAL A CA 1
ATOM 1240 C C . VAL A 1 155 ? 7.707 3.378 19.394 1.00 91.94 155 VAL A C 1
ATOM 1242 O O . VAL A 1 155 ? 7.989 2.715 20.390 1.00 91.94 155 VAL A O 1
ATOM 1245 N N . ILE A 1 156 ? 6.872 2.947 18.449 1.00 92.69 156 ILE A N 1
ATOM 1246 C CA . ILE A 1 156 ? 6.220 1.632 18.481 1.00 92.69 156 ILE A CA 1
ATOM 1247 C C . ILE A 1 156 ? 6.916 0.697 17.495 1.00 92.69 156 ILE A C 1
ATOM 1249 O O . ILE A 1 156 ? 6.672 0.782 16.293 1.00 92.69 156 ILE A O 1
ATOM 1253 N N . GLY A 1 157 ? 7.776 -0.175 18.021 1.00 88.31 157 GLY A N 1
ATOM 1254 C CA . GLY A 1 157 ? 8.507 -1.193 17.263 1.00 88.31 157 GLY A CA 1
ATOM 1255 C C . GLY A 1 157 ? 7.700 -2.456 16.960 1.00 88.31 157 GLY A C 1
ATOM 1256 O O . GLY A 1 157 ? 6.629 -2.681 17.527 1.00 88.31 157 GLY A O 1
ATOM 1257 N N . SER A 1 158 ? 8.233 -3.258 16.037 1.00 79.56 158 SER A N 1
ATOM 1258 C CA . SER A 1 158 ? 7.712 -4.580 15.664 1.00 79.56 158 SER A CA 1
ATOM 1259 C C . SER A 1 158 ? 8.016 -5.641 16.710 1.00 79.56 158 SER A C 1
ATOM 1261 O O . SER A 1 158 ? 9.183 -5.716 17.145 1.00 79.56 158 SER A O 1
#

Foldseek 3Di:
DVVVVVVVVVVVVLVVVLCVLLVVLLVVLVVQLVVLQVVCVPPPPVVSVVSNVVSNVVSVLSSLLSLLVVLLQVLLVLAADDDPDDDDCPDPSVVSLVVLQSSLVSNLVSLLVPFWDPSVVSSLVSNQAAAEACETERDSPDPSSNPHYHYHNYYHHD

Organism: NCBI:txid408172

InterPro domains:
  IPR011004 Trimeric LpxA-like superfamily [SSF51161] (37-157)

pLDDT: mean 92.06, std 7.78, range [60.75, 98.5]

Sequence (158 aa):
VLWKITQNVLTTIVVLYTGIHWGIACIPGALLVLYTFDITNNIILLHRAIYLGISLGLAYVLWMLTTIFFTSILGFIFKPSIGDERSPFLSMTTVRWAFHNVLDRLAKPCVHHMIPSWITDFYYRAMGCKIGKNSYISSDRINDPYLVTIGNNSVIGS